Protein AF-A0A3C0C6G5-F1 (afdb_monomer_lite)

Secondary structure (DSSP, 8-state):
-HHHHHHHTTS-TTHHHHSSS-HHHHHHHHHHHHHTT--TT-SHHHHHHHHHHHHHHHHHHHH--S--HHHHHHHHHHHHHHHHHHHH---S---S---BTTGGG-TT--GGGSTTB-------

Sequence (124 aa):
MAEIEKRSKNVLPAFCGFYGACGAAIGTGIFMSVHTGTTPMSKETWGLCNGITVRTLKRMAEIGGPRCCKRNTLIALQEGAEYIFEQTGIDIGREEKVKCTFSKFNLECLKEDCPFYAEGEKNI

pLDDT: mean 92.59, std 11.53, range [34.75, 98.69]

Foldseek 3Di:
DVQLVVVLVVCDPPCCPPVVFDSLLLSLLSVQCVVVVNDPPDDPSNVLSVVSSCQLSVVDVVLDDDDDPQLSNVSSVQSSQVSCCVVPVDRPDHDPAAADPCQVVDPRRPAVSRPRHDPDPPDD

Structure (mmCIF, N/CA/C/O backbone):
data_AF-A0A3C0C6G5-F1
#
_entry.id   AF-A0A3C0C6G5-F1
#
loop_
_atom_site.group_PDB
_atom_site.id
_atom_site.type_symbol
_atom_site.label_atom_id
_atom_site.label_alt_id
_atom_site.label_comp_id
_atom_site.label_asym_id
_atom_site.label_entity_id
_atom_site.label_seq_id
_atom_site.pdbx_PDB_ins_code
_atom_site.Cartn_x
_atom_site.Cartn_y
_atom_site.Cartn_z
_atom_site.occupancy
_atom_site.B_iso_or_equiv
_atom_site.auth_seq_id
_atom_site.auth_comp_id
_atom_site.auth_asym_id
_atom_site.auth_atom_id
_atom_site.pdbx_PDB_model_num
ATOM 1 N N . MET A 1 1 ? -2.870 14.776 9.928 1.00 78.81 1 MET A N 1
ATOM 2 C CA . MET A 1 1 ? -1.538 14.601 9.300 1.00 78.81 1 MET A CA 1
ATOM 3 C C . MET A 1 1 ? -0.429 14.286 10.304 1.00 78.81 1 MET A C 1
ATOM 5 O O . MET A 1 1 ? 0.214 13.263 10.117 1.00 78.81 1 MET A O 1
ATOM 9 N N . ALA A 1 2 ? -0.236 15.066 11.380 1.00 94.94 2 ALA A N 1
ATOM 10 C CA . ALA A 1 2 ? 0.858 14.851 12.347 1.00 94.94 2 ALA A CA 1
ATOM 11 C C . ALA A 1 2 ? 0.956 13.415 12.913 1.00 94.94 2 ALA A C 1
ATOM 13 O O . ALA A 1 2 ? 2.045 12.854 12.995 1.00 94.94 2 ALA A O 1
ATOM 14 N N . GLU A 1 3 ? -0.178 12.787 13.244 1.00 96.62 3 GLU A N 1
ATOM 15 C CA . GLU A 1 3 ? -0.185 11.417 13.782 1.00 96.62 3 GLU A CA 1
ATOM 16 C C . GLU A 1 3 ? 0.255 10.362 12.750 1.00 96.62 3 GLU A C 1
ATOM 18 O O . GLU A 1 3 ? 1.013 9.450 13.078 1.00 96.62 3 GLU A O 1
ATOM 23 N N . ILE A 1 4 ? -0.158 10.506 11.485 1.00 95.56 4 ILE A N 1
ATOM 24 C CA . ILE A 1 4 ? 0.268 9.610 10.397 1.00 95.56 4 ILE A CA 1
ATOM 25 C C . ILE A 1 4 ? 1.776 9.742 10.179 1.00 95.56 4 ILE A C 1
ATOM 27 O O . ILE A 1 4 ? 2.465 8.730 10.066 1.00 95.56 4 ILE A O 1
ATOM 31 N N . GLU A 1 5 ? 2.302 10.969 10.165 1.00 95.62 5 GLU A N 1
ATOM 32 C CA . GLU A 1 5 ? 3.737 11.220 10.007 1.00 95.62 5 GLU A CA 1
ATOM 33 C C . GLU A 1 5 ? 4.542 10.595 11.154 1.00 95.62 5 GLU A C 1
ATOM 35 O O . GLU A 1 5 ? 5.509 9.870 10.915 1.00 95.62 5 GLU A O 1
ATOM 40 N N . LYS A 1 6 ? 4.108 10.813 12.403 1.00 97.81 6 LYS A N 1
ATOM 41 C CA . LYS A 1 6 ? 4.731 10.226 13.595 1.00 97.81 6 LYS A CA 1
ATOM 42 C C . LYS A 1 6 ? 4.801 8.702 13.502 1.00 97.81 6 LYS A C 1
ATOM 44 O O . LYS A 1 6 ? 5.853 8.127 13.767 1.00 97.81 6 LYS A O 1
ATOM 49 N N . ARG A 1 7 ? 3.705 8.041 13.115 1.00 97.44 7 ARG A N 1
ATOM 50 C CA . ARG A 1 7 ? 3.673 6.577 12.960 1.00 97.44 7 ARG A CA 1
ATOM 51 C C . ARG A 1 7 ? 4.550 6.112 11.800 1.00 97.44 7 ARG A C 1
ATOM 53 O O . ARG A 1 7 ? 5.321 5.173 11.972 1.00 97.44 7 ARG A O 1
ATOM 60 N N . SER A 1 8 ? 4.498 6.813 10.668 1.00 95.94 8 SER A N 1
ATOM 61 C CA . SER A 1 8 ? 5.252 6.478 9.453 1.00 95.94 8 SER A CA 1
ATOM 62 C C . SER A 1 8 ? 6.768 6.565 9.641 1.00 95.9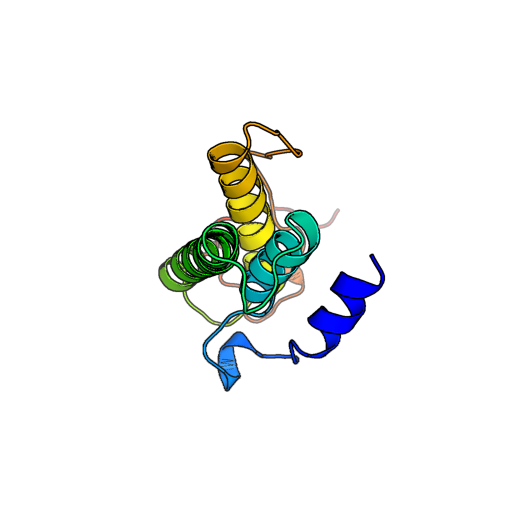4 8 SER A C 1
ATOM 64 O O . SER A 1 8 ? 7.493 5.821 8.993 1.00 95.94 8 SER A O 1
ATOM 66 N N . LYS A 1 9 ? 7.267 7.391 10.573 1.00 96.81 9 LYS A N 1
ATOM 67 C CA . LYS A 1 9 ? 8.699 7.431 10.938 1.00 96.81 9 LYS A CA 1
ATOM 68 C C . LYS A 1 9 ? 9.233 6.105 11.498 1.00 96.81 9 LYS A C 1
ATOM 70 O O . LYS A 1 9 ? 10.436 5.881 11.451 1.00 96.81 9 LYS A O 1
ATOM 75 N N . ASN A 1 10 ? 8.359 5.217 11.978 1.00 97.06 10 ASN A N 1
ATOM 76 C CA . ASN A 1 10 ? 8.739 3.871 12.426 1.00 97.06 10 ASN A CA 1
ATOM 77 C C . ASN A 1 10 ? 8.776 2.847 11.277 1.00 97.06 10 ASN A C 1
ATOM 79 O O . ASN A 1 10 ? 9.181 1.706 11.479 1.00 97.06 10 ASN A O 1
ATOM 83 N N . VAL A 1 11 ? 8.365 3.239 10.067 1.00 97.44 11 VAL A N 1
ATOM 84 C CA . VAL A 1 11 ? 8.452 2.415 8.860 1.00 97.44 11 VAL A CA 1
ATOM 85 C C . VAL A 1 11 ? 9.778 2.725 8.170 1.00 97.44 11 VAL A C 1
ATOM 87 O O . VAL A 1 11 ? 9.900 3.669 7.389 1.00 97.44 11 VAL A O 1
ATOM 90 N N . LEU A 1 12 ? 10.801 1.943 8.512 1.00 95.81 12 LEU A N 1
ATOM 91 C CA . LEU A 1 12 ? 12.184 2.212 8.118 1.00 95.81 12 LEU A CA 1
ATOM 92 C C . LEU A 1 12 ? 12.427 2.026 6.607 1.00 95.81 12 LEU A C 1
ATOM 94 O O . LEU A 1 12 ? 11.722 1.261 5.937 1.00 95.81 12 LEU A O 1
ATOM 98 N N . PRO A 1 13 ? 13.464 2.671 6.038 1.00 94.06 13 PRO A N 1
ATOM 99 C CA . PRO A 1 13 ? 13.908 2.375 4.683 1.00 94.06 13 PRO A CA 1
ATOM 100 C C . PRO A 1 13 ? 14.146 0.875 4.486 1.00 94.06 13 PRO A C 1
ATOM 102 O O . PRO A 1 13 ? 14.639 0.188 5.373 1.00 94.06 13 PRO A O 1
ATOM 105 N N . ALA A 1 14 ? 13.803 0.365 3.300 1.00 93.88 14 ALA A N 1
ATOM 106 C CA . ALA A 1 14 ? 13.944 -1.056 2.964 1.00 93.88 14 ALA A CA 1
ATOM 107 C C . ALA A 1 14 ? 13.121 -2.029 3.829 1.00 93.88 14 ALA A C 1
ATOM 109 O O . ALA A 1 14 ? 13.417 -3.223 3.822 1.00 93.88 14 ALA A O 1
ATOM 110 N N . PHE A 1 15 ? 12.041 -1.559 4.472 1.00 96.44 15 PHE A N 1
ATOM 111 C CA . PHE A 1 15 ? 11.157 -2.394 5.298 1.00 96.44 15 PHE A CA 1
ATOM 112 C C . PHE A 1 15 ? 10.753 -3.721 4.626 1.00 96.44 15 PHE A C 1
ATOM 114 O O . PHE A 1 15 ? 10.825 -4.774 5.250 1.00 96.44 15 PHE A O 1
ATOM 121 N N . CYS A 1 16 ? 10.443 -3.695 3.320 1.00 95.44 16 CYS A N 1
ATOM 122 C CA . CYS A 1 16 ? 10.089 -4.900 2.558 1.00 95.44 16 CYS A CA 1
ATOM 123 C C . CYS A 1 16 ? 11.192 -5.960 2.519 1.00 95.44 16 CYS A C 1
ATOM 125 O O . CYS A 1 16 ? 10.877 -7.142 2.555 1.00 95.44 16 CYS A O 1
ATOM 127 N N . GLY A 1 17 ? 12.456 -5.549 2.410 1.00 95.00 17 GLY A N 1
ATOM 128 C CA . GLY A 1 17 ? 13.586 -6.470 2.302 1.00 95.00 17 GLY A CA 1
ATOM 129 C C . GLY A 1 17 ? 14.076 -6.972 3.657 1.00 95.00 17 GLY A C 1
ATOM 130 O O . GLY A 1 17 ? 14.449 -8.131 3.768 1.00 95.00 17 GLY A O 1
ATOM 131 N N . PHE A 1 18 ? 14.053 -6.120 4.685 1.00 96.69 18 PHE A N 1
ATOM 132 C CA . PHE A 1 18 ? 14.584 -6.473 6.008 1.00 96.69 18 PHE A CA 1
ATOM 133 C C . PHE A 1 18 ? 13.542 -7.052 6.970 1.00 96.69 18 PHE A C 1
ATOM 135 O O . PHE A 1 18 ? 13.901 -7.829 7.846 1.00 96.69 18 PHE A O 1
ATOM 142 N N . TYR A 1 19 ? 12.266 -6.690 6.814 1.00 95.94 19 TYR A N 1
ATOM 143 C CA . TYR A 1 19 ? 11.194 -7.057 7.750 1.00 95.94 19 TYR A CA 1
ATOM 144 C C . TYR A 1 19 ? 10.043 -7.818 7.076 1.00 95.94 19 TYR A C 1
ATOM 146 O O . TYR A 1 19 ? 9.046 -8.121 7.724 1.00 95.94 19 TYR A O 1
ATOM 154 N N . GLY A 1 20 ? 10.144 -8.116 5.774 1.00 95.69 20 GLY A N 1
ATOM 155 C CA . GLY A 1 20 ? 9.161 -8.928 5.043 1.00 95.69 20 GLY A CA 1
ATOM 156 C C . GLY A 1 20 ? 7.811 -8.251 4.780 1.00 95.69 20 GLY A C 1
ATOM 157 O O . GLY A 1 20 ? 6.922 -8.866 4.201 1.00 95.69 20 GLY A O 1
ATOM 158 N N . ALA A 1 21 ? 7.645 -6.980 5.155 1.00 96.31 21 ALA A N 1
ATOM 159 C CA . ALA A 1 21 ? 6.430 -6.209 4.910 1.00 96.31 21 ALA A CA 1
ATOM 160 C C . ALA A 1 21 ? 6.774 -4.920 4.165 1.00 96.31 21 ALA A C 1
ATOM 162 O O . ALA A 1 21 ? 7.683 -4.187 4.542 1.00 96.31 21 ALA A O 1
ATOM 163 N N . CYS A 1 22 ? 6.081 -4.607 3.072 1.00 98.19 22 CYS A N 1
ATOM 164 C CA . CYS A 1 22 ? 6.335 -3.350 2.380 1.00 98.19 22 CYS A CA 1
ATOM 165 C C . CYS A 1 22 ? 5.835 -2.156 3.193 1.00 98.19 22 CYS A C 1
ATOM 167 O O . CYS A 1 22 ? 4.673 -2.106 3.583 1.00 98.19 22 CYS A O 1
ATOM 169 N N . GLY A 1 23 ? 6.692 -1.147 3.364 1.00 98.06 23 GLY A N 1
ATOM 170 C CA . GLY A 1 23 ? 6.330 0.074 4.079 1.00 98.06 23 GLY A CA 1
ATOM 171 C C . GLY A 1 23 ? 5.135 0.824 3.481 1.00 98.06 23 GLY A C 1
ATOM 172 O O . GLY A 1 23 ? 4.356 1.400 4.230 1.00 98.06 23 GLY A O 1
ATOM 173 N N . ALA A 1 24 ? 4.931 0.763 2.159 1.00 98.06 24 ALA A N 1
ATOM 174 C CA . ALA A 1 24 ? 3.749 1.347 1.520 1.00 98.06 24 ALA A CA 1
ATOM 175 C C . ALA A 1 24 ? 2.452 0.631 1.945 1.00 98.06 24 ALA A C 1
ATOM 177 O O . ALA A 1 24 ? 1.455 1.293 2.215 1.00 98.06 24 ALA A O 1
ATOM 178 N N . ALA A 1 25 ? 2.489 -0.698 2.089 1.00 98.44 25 ALA A N 1
ATOM 179 C CA . ALA A 1 25 ? 1.360 -1.482 2.588 1.00 98.44 25 ALA A CA 1
ATOM 180 C C . ALA A 1 25 ? 1.117 -1.267 4.089 1.00 98.44 25 ALA A C 1
ATOM 182 O O . ALA A 1 25 ? -0.018 -1.146 4.528 1.00 98.44 25 ALA A O 1
ATOM 183 N N . ILE A 1 26 ? 2.174 -1.143 4.896 1.00 98.44 26 ILE A N 1
ATOM 184 C CA . ILE A 1 26 ? 2.018 -0.732 6.302 1.00 98.44 26 ILE A CA 1
ATOM 185 C C . ILE A 1 26 ? 1.397 0.672 6.385 1.00 98.44 26 ILE A C 1
ATOM 187 O O . ILE A 1 26 ? 0.557 0.936 7.244 1.00 98.44 26 ILE A O 1
ATOM 191 N N . GLY A 1 27 ? 1.752 1.559 5.453 1.00 98.00 27 GLY A N 1
ATOM 192 C CA . GLY A 1 27 ? 1.172 2.891 5.321 1.00 98.00 27 GLY A CA 1
ATOM 193 C C . GLY A 1 27 ? -0.350 2.889 5.148 1.00 98.00 27 GLY A C 1
ATOM 194 O O . GLY A 1 27 ? -1.016 3.713 5.773 1.00 98.00 27 GLY A O 1
ATOM 195 N N . THR A 1 28 ? -0.924 1.949 4.386 1.00 98.12 28 THR A N 1
ATOM 196 C CA . THR A 1 28 ? -2.389 1.852 4.233 1.00 98.12 28 THR A CA 1
ATOM 197 C C . THR A 1 28 ? -3.067 1.448 5.542 1.00 98.12 28 THR A C 1
ATOM 199 O O . THR A 1 28 ? -4.110 2.000 5.892 1.00 98.12 28 THR A O 1
ATOM 202 N N . GLY A 1 29 ? -2.449 0.553 6.320 1.00 98.25 29 GLY A N 1
ATOM 203 C CA . GLY A 1 29 ? -2.902 0.207 7.670 1.00 98.25 29 GLY A CA 1
ATOM 204 C C . GLY A 1 29 ? -2.809 1.377 8.652 1.00 98.25 29 GLY A C 1
ATOM 205 O O . GLY A 1 29 ? -3.751 1.627 9.405 1.00 98.25 29 GLY A O 1
ATOM 206 N N . ILE A 1 30 ? -1.710 2.142 8.616 1.00 98.38 30 ILE A N 1
ATOM 207 C CA . ILE A 1 30 ? -1.545 3.368 9.419 1.00 98.38 30 ILE A CA 1
ATOM 208 C C . ILE A 1 30 ? -2.643 4.376 9.078 1.00 98.38 30 ILE A C 1
ATOM 210 O O . ILE A 1 30 ? -3.274 4.915 9.989 1.00 98.38 30 ILE A O 1
ATOM 214 N N .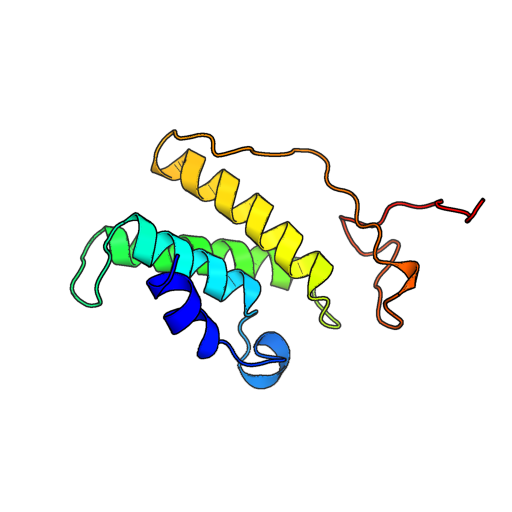 PHE A 1 31 ? -2.883 4.612 7.785 1.00 96.69 31 PHE A N 1
ATOM 215 C CA . PHE A 1 31 ? -3.960 5.475 7.313 1.00 96.69 31 PHE A CA 1
ATOM 216 C C . PHE A 1 31 ? -5.313 5.014 7.869 1.00 96.69 31 PHE A C 1
ATOM 218 O O . PHE A 1 31 ? -5.986 5.803 8.529 1.00 96.69 31 PHE A O 1
ATOM 225 N N . MET A 1 32 ? -5.678 3.741 7.675 1.00 96.69 32 MET A N 1
ATOM 226 C CA . MET A 1 32 ? -6.973 3.211 8.107 1.00 96.69 32 MET A CA 1
ATOM 227 C C . MET A 1 32 ? -7.132 3.308 9.626 1.00 96.69 32 MET A C 1
ATOM 229 O O . MET A 1 32 ? -8.193 3.693 10.113 1.00 96.69 32 MET A O 1
ATOM 233 N N . SER A 1 33 ? -6.063 3.044 10.382 1.00 97.88 33 SER A N 1
ATOM 234 C CA . SER A 1 33 ? -6.075 3.156 11.841 1.00 97.88 33 SER A CA 1
ATOM 235 C C . SER A 1 33 ? -6.325 4.584 12.309 1.00 97.88 33 SER A C 1
ATOM 237 O O . SER A 1 33 ? -7.132 4.786 13.213 1.00 97.88 33 SER A O 1
ATOM 239 N N . VAL A 1 34 ? -5.681 5.576 11.690 1.00 97.12 34 VAL A N 1
ATOM 240 C CA . VAL A 1 34 ? -5.918 6.986 12.024 1.00 97.12 34 VAL A CA 1
ATOM 241 C C . VAL A 1 34 ? -7.311 7.428 11.579 1.00 97.12 34 VAL A C 1
ATOM 243 O O . VAL A 1 34 ? -8.004 8.084 12.350 1.00 97.12 34 VAL A O 1
ATOM 246 N N . HIS A 1 35 ? -7.738 7.042 10.376 1.00 94.44 35 HIS A N 1
ATOM 247 C CA . HIS A 1 35 ? -9.040 7.401 9.818 1.00 94.44 35 HIS A CA 1
ATOM 248 C C . HIS A 1 35 ? -10.207 6.900 10.681 1.00 94.44 35 HIS A C 1
ATOM 250 O O . HIS A 1 35 ? -11.159 7.634 10.918 1.00 94.44 35 HIS A O 1
ATOM 256 N N . THR A 1 36 ? -10.103 5.676 11.198 1.00 95.38 36 THR A N 1
ATOM 257 C CA . THR A 1 36 ? -11.150 5.029 12.008 1.00 95.38 36 THR A CA 1
ATOM 258 C C . THR A 1 36 ? -11.004 5.259 13.514 1.00 95.38 36 THR A C 1
ATOM 260 O O . THR A 1 36 ? -11.794 4.729 14.290 1.00 95.38 36 THR A O 1
ATOM 263 N N . GLY A 1 37 ? -9.975 5.990 13.963 1.00 96.62 37 GLY A N 1
ATOM 264 C CA . GLY A 1 37 ? -9.670 6.128 15.392 1.00 96.62 37 GLY A CA 1
ATOM 265 C C . GLY A 1 37 ? -9.319 4.797 16.075 1.00 96.62 37 GLY A C 1
ATOM 266 O O . GLY A 1 37 ? -9.505 4.645 17.281 1.00 96.62 37 GLY A O 1
ATOM 267 N N . THR A 1 38 ? -8.832 3.816 15.310 1.00 97.69 38 THR A N 1
ATOM 268 C CA . THR A 1 38 ? -8.525 2.473 15.811 1.00 97.69 38 THR A CA 1
ATOM 269 C C . THR A 1 38 ? -7.399 2.506 16.834 1.00 97.69 38 THR A C 1
ATOM 271 O O . THR A 1 38 ? -6.345 3.109 16.616 1.00 97.69 38 THR A O 1
ATOM 274 N N . THR A 1 39 ? -7.596 1.756 17.913 1.00 96.94 39 THR A N 1
ATOM 275 C CA . THR A 1 39 ? -6.602 1.492 18.954 1.00 96.94 39 THR A CA 1
ATOM 276 C C . THR A 1 39 ? -6.313 -0.010 19.031 1.00 96.94 39 THR A C 1
ATOM 278 O O . THR A 1 39 ? -7.063 -0.808 18.463 1.00 96.94 39 THR A O 1
ATOM 281 N N . PRO A 1 40 ? -5.279 -0.440 19.775 1.00 96.56 40 PRO A N 1
ATOM 282 C CA . PRO A 1 40 ? -5.050 -1.863 20.031 1.00 96.56 40 PRO A CA 1
ATOM 283 C C . PRO A 1 40 ? -6.229 -2.589 20.700 1.00 96.56 40 PRO A C 1
ATOM 285 O O . PRO A 1 40 ? -6.298 -3.809 20.623 1.00 96.56 40 PRO A O 1
ATOM 288 N N . MET A 1 41 ? -7.153 -1.855 21.333 1.00 97.75 41 MET A N 1
ATOM 289 C CA . MET A 1 41 ? -8.325 -2.413 22.020 1.00 97.75 41 MET A CA 1
ATOM 290 C C . MET A 1 41 ? -9.609 -2.366 21.176 1.00 97.75 41 MET A C 1
ATOM 292 O O . MET A 1 41 ? -10.666 -2.798 21.638 1.00 97.75 41 MET A O 1
ATOM 296 N N . SER A 1 42 ? -9.549 -1.827 19.954 1.00 97.56 42 SER A N 1
ATOM 297 C CA . SER A 1 42 ? -10.685 -1.823 19.031 1.00 97.56 42 SER A CA 1
ATOM 298 C C . SER A 1 42 ? -11.033 -3.251 18.603 1.00 97.56 42 SER A C 1
ATOM 300 O O . SER A 1 42 ? -10.145 -4.060 18.357 1.00 97.56 42 SER A O 1
ATOM 302 N N . LYS A 1 43 ? -12.329 -3.562 18.480 1.00 94.50 43 LYS A N 1
ATOM 303 C CA . LYS A 1 43 ? -12.790 -4.886 18.029 1.00 94.50 43 LYS A CA 1
ATOM 304 C C . LYS A 1 43 ? -12.914 -4.943 16.507 1.00 94.50 43 LYS A C 1
ATOM 306 O O . LYS A 1 43 ? -12.132 -5.609 15.843 1.00 94.50 43 LYS A O 1
ATOM 311 N N . GLU A 1 44 ? -13.866 -4.196 15.956 1.00 91.12 44 GLU A N 1
ATOM 312 C CA . GLU A 1 44 ? -14.223 -4.276 14.534 1.00 91.12 44 GLU A CA 1
ATOM 313 C C . GLU A 1 44 ? -13.173 -3.608 13.638 1.00 91.12 44 GLU A C 1
ATOM 315 O O . GLU A 1 44 ? -12.611 -4.227 12.734 1.00 91.12 44 GLU A O 1
ATOM 320 N N . THR A 1 45 ? -12.821 -2.356 13.935 1.00 97.00 45 THR A N 1
ATOM 321 C CA . THR A 1 45 ? -11.920 -1.561 13.087 1.00 97.00 45 THR A CA 1
ATOM 322 C C . THR A 1 45 ? -10.464 -2.040 13.124 1.00 97.00 45 THR A C 1
ATOM 324 O O . THR A 1 45 ? -9.699 -1.769 12.197 1.00 97.00 45 THR A O 1
ATOM 327 N N . TRP A 1 46 ? -10.079 -2.820 14.141 1.00 97.75 46 TRP A N 1
ATOM 328 C CA . TRP A 1 46 ? -8.765 -3.469 14.203 1.00 97.75 46 TRP A CA 1
ATOM 329 C C . TRP A 1 46 ? -8.573 -4.459 13.049 1.00 97.75 46 TRP A C 1
ATOM 331 O O . TRP A 1 46 ? -7.524 -4.467 12.398 1.00 97.75 46 TRP A O 1
ATOM 341 N N . GLY A 1 47 ? -9.613 -5.242 12.742 1.00 97.19 47 GLY A N 1
ATOM 342 C CA . GLY A 1 47 ? -9.622 -6.145 11.594 1.00 97.19 47 GLY A CA 1
ATOM 343 C C . GLY A 1 47 ? -9.504 -5.384 10.275 1.00 97.19 47 GLY A C 1
ATOM 344 O O . GLY A 1 47 ? -8.713 -5.774 9.421 1.00 97.19 47 GLY A O 1
ATOM 345 N N . LEU A 1 48 ? -10.191 -4.243 10.145 1.00 96.81 48 LEU A N 1
ATOM 346 C CA . LEU A 1 48 ? -10.135 -3.412 8.936 1.00 96.81 48 LEU A CA 1
ATOM 347 C C . LEU A 1 48 ? -8.725 -2.878 8.644 1.00 96.81 48 LEU A C 1
ATOM 349 O O . LEU A 1 48 ? -8.287 -2.877 7.494 1.00 96.81 48 LEU A O 1
ATOM 353 N N . CYS A 1 49 ? -7.995 -2.463 9.682 1.00 98.19 49 CYS A N 1
ATOM 354 C CA . CYS A 1 49 ? -6.623 -1.966 9.547 1.00 98.19 49 CYS A CA 1
ATOM 355 C C . CYS A 1 49 ? -5.645 -3.061 9.092 1.00 98.19 49 CYS A C 1
ATOM 357 O O . CYS A 1 49 ? -4.740 -2.810 8.290 1.00 98.19 49 CYS A O 1
ATOM 359 N N . ASN A 1 50 ? -5.829 -4.288 9.583 1.00 98.19 50 ASN A N 1
ATOM 360 C CA . ASN A 1 50 ? -5.045 -5.433 9.128 1.00 98.19 50 ASN A CA 1
ATOM 361 C C . ASN A 1 50 ? -5.454 -5.858 7.712 1.00 98.19 50 ASN A C 1
ATOM 363 O O . ASN A 1 50 ? -4.586 -6.131 6.888 1.00 98.19 50 ASN A O 1
ATOM 367 N N . GLY A 1 51 ? -6.752 -5.845 7.403 1.00 98.12 51 GLY A N 1
ATOM 368 C CA . GLY A 1 51 ? -7.305 -6.244 6.109 1.00 98.12 51 GLY A CA 1
ATOM 369 C C . GLY A 1 51 ? -6.725 -5.451 4.940 1.00 98.12 51 GLY A C 1
ATOM 370 O O . GLY A 1 51 ? -6.182 -6.046 4.011 1.00 98.12 51 GLY A O 1
ATOM 371 N N . ILE A 1 52 ? -6.732 -4.117 5.022 1.00 98.44 52 ILE A N 1
ATOM 372 C CA . ILE A 1 52 ? -6.140 -3.257 3.982 1.00 98.44 52 ILE A CA 1
ATOM 373 C C . ILE A 1 52 ? -4.633 -3.509 3.808 1.00 98.44 52 ILE A C 1
ATOM 375 O O . ILE A 1 52 ? -4.118 -3.507 2.688 1.00 98.44 52 ILE A O 1
ATOM 379 N N . THR A 1 53 ? -3.920 -3.774 4.909 1.00 98.69 53 THR A N 1
ATOM 380 C CA . THR A 1 53 ? -2.484 -4.088 4.892 1.00 98.69 53 THR A CA 1
ATOM 381 C C . THR A 1 53 ? -2.234 -5.419 4.182 1.00 98.69 53 THR A C 1
ATOM 383 O O . THR A 1 53 ? -1.395 -5.489 3.286 1.00 98.69 53 THR A O 1
ATOM 386 N N . VAL A 1 54 ? -2.990 -6.465 4.534 1.00 98.50 54 VAL A N 1
ATOM 387 C CA . VAL A 1 54 ? -2.898 -7.802 3.926 1.00 98.50 54 VAL A CA 1
ATOM 388 C C . VAL A 1 54 ? -3.244 -7.756 2.444 1.00 98.50 54 VAL A C 1
ATOM 390 O O . VAL A 1 54 ? -2.489 -8.293 1.639 1.00 98.50 54 VAL A O 1
ATOM 393 N N . ARG A 1 55 ? -4.340 -7.087 2.071 1.00 98.50 55 ARG A N 1
ATOM 394 C CA . ARG A 1 55 ? -4.748 -6.905 0.672 1.00 98.50 55 ARG A CA 1
ATOM 395 C C . ARG A 1 55 ? -3.620 -6.291 -0.153 1.00 98.50 55 ARG A C 1
ATOM 397 O O . ARG A 1 55 ? -3.211 -6.847 -1.171 1.00 98.50 55 ARG A O 1
ATOM 404 N N . THR A 1 56 ? -3.059 -5.195 0.346 1.00 98.56 56 THR A N 1
ATOM 405 C CA . THR A 1 56 ? -1.978 -4.473 -0.327 1.00 98.56 56 THR A CA 1
ATOM 406 C C . THR A 1 56 ? -0.701 -5.318 -0.424 1.00 98.56 56 THR A C 1
ATOM 408 O O . THR A 1 56 ? -0.079 -5.386 -1.485 1.00 98.56 56 THR A O 1
ATOM 411 N N . LEU A 1 57 ? -0.312 -6.008 0.657 1.00 98.56 57 LEU A N 1
ATOM 412 C CA . LEU A 1 57 ? 0.846 -6.911 0.659 1.00 98.56 57 LEU A CA 1
ATOM 413 C C . LEU A 1 57 ? 0.664 -8.080 -0.305 1.00 98.56 57 LEU A C 1
ATOM 415 O O . LEU A 1 57 ? 1.603 -8.416 -1.022 1.00 98.56 57 LEU A O 1
ATOM 419 N N . LYS A 1 58 ? -0.533 -8.673 -0.350 1.00 98.56 58 LYS A N 1
ATOM 420 C CA . LYS A 1 58 ? -0.861 -9.764 -1.268 1.00 98.56 58 LYS A CA 1
ATOM 421 C C . LYS A 1 58 ? -0.651 -9.322 -2.712 1.00 98.56 58 LYS A C 1
ATOM 423 O O . LYS A 1 58 ? 0.078 -9.989 -3.441 1.00 98.56 58 LYS A O 1
ATOM 428 N N . ARG A 1 59 ? -1.186 -8.156 -3.093 1.00 97.69 59 ARG A N 1
ATOM 429 C CA . ARG A 1 59 ? -1.009 -7.621 -4.448 1.00 97.69 59 ARG A CA 1
ATOM 430 C C . ARG A 1 59 ? 0.462 -7.390 -4.802 1.00 97.69 59 ARG A C 1
ATOM 432 O O . ARG A 1 59 ? 0.889 -7.668 -5.918 1.00 97.69 59 ARG A O 1
ATOM 439 N N . MET A 1 60 ? 1.260 -6.904 -3.851 1.00 97.38 60 MET A N 1
ATOM 440 C CA . MET A 1 60 ? 2.705 -6.736 -4.045 1.00 97.38 60 MET A CA 1
ATOM 441 C C . MET A 1 60 ? 3.443 -8.071 -4.175 1.00 97.38 60 MET A C 1
ATOM 443 O O . MET A 1 60 ? 4.362 -8.173 -4.985 1.00 97.38 60 MET A O 1
ATOM 447 N N . ALA A 1 61 ? 3.062 -9.077 -3.386 1.00 97.19 61 ALA A N 1
ATOM 448 C CA . ALA A 1 61 ? 3.676 -10.401 -3.403 1.00 97.19 61 ALA A CA 1
ATOM 449 C C . ALA A 1 61 ? 3.433 -11.132 -4.732 1.00 97.19 61 ALA A C 1
ATOM 451 O O . ALA A 1 61 ? 4.342 -11.788 -5.227 1.00 97.19 61 ALA A O 1
ATOM 452 N N . GLU A 1 62 ? 2.253 -10.960 -5.333 1.00 96.38 62 GLU A N 1
ATOM 453 C CA . GLU A 1 62 ? 1.916 -11.502 -6.658 1.00 96.38 62 GLU A CA 1
ATOM 454 C C . GLU A 1 62 ? 2.799 -10.939 -7.784 1.00 96.38 62 GLU A C 1
ATOM 456 O O . GLU A 1 62 ? 3.058 -11.636 -8.759 1.00 96.38 62 GLU A O 1
ATOM 461 N N . ILE A 1 63 ? 3.272 -9.693 -7.658 1.00 95.31 63 ILE A N 1
ATOM 462 C CA . ILE A 1 63 ? 4.171 -9.064 -8.644 1.00 95.31 63 ILE A CA 1
ATOM 463 C C . ILE A 1 63 ? 5.640 -9.392 -8.349 1.00 95.31 63 ILE A C 1
ATOM 465 O O . ILE A 1 63 ? 6.445 -9.556 -9.260 1.00 95.31 63 ILE A O 1
ATOM 469 N N . GLY A 1 64 ? 6.010 -9.455 -7.071 1.00 94.12 64 GLY A N 1
ATOM 470 C CA . GLY A 1 64 ? 7.362 -9.793 -6.646 1.00 94.12 64 GLY A CA 1
ATOM 471 C C . GLY A 1 64 ? 8.377 -8.640 -6.691 1.00 94.12 64 GLY A C 1
ATOM 472 O O . GLY A 1 64 ? 8.055 -7.440 -6.672 1.00 94.12 64 GLY A O 1
ATOM 473 N N . GLY A 1 65 ? 9.651 -9.036 -6.642 1.00 92.56 65 GLY A N 1
ATOM 474 C CA . GLY A 1 65 ? 10.819 -8.158 -6.543 1.00 92.56 65 GLY A CA 1
ATOM 475 C C . GLY A 1 65 ? 11.589 -7.985 -7.863 1.00 92.56 65 GLY A C 1
ATOM 476 O O . GLY A 1 65 ? 11.202 -8.569 -8.867 1.00 92.56 65 GLY A O 1
ATOM 477 N N . PRO A 1 66 ? 12.683 -7.195 -7.870 1.00 93.50 66 PRO A N 1
ATOM 478 C CA . PRO A 1 66 ? 13.248 -6.462 -6.734 1.00 93.50 66 PRO A CA 1
ATOM 479 C C . PRO A 1 66 ? 12.353 -5.294 -6.291 1.00 93.50 66 PRO A C 1
ATOM 481 O O . PRO A 1 66 ? 11.410 -4.900 -6.987 1.00 93.50 66 PRO A O 1
ATOM 484 N N . ARG A 1 67 ? 12.608 -4.756 -5.088 1.00 90.62 67 ARG A N 1
ATOM 485 C CA . ARG A 1 67 ? 11.791 -3.675 -4.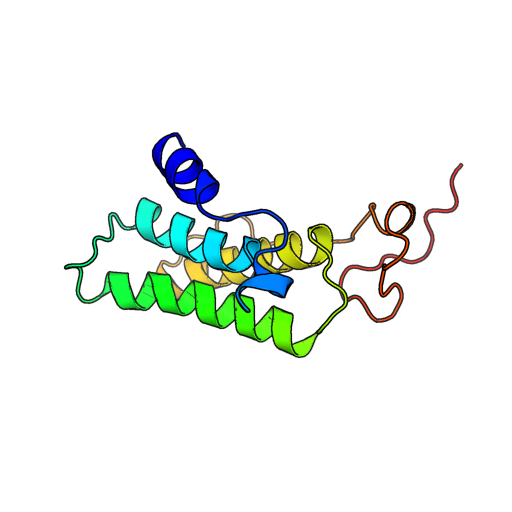510 1.00 90.62 67 ARG A CA 1
ATOM 486 C C . ARG A 1 67 ? 11.724 -2.462 -5.443 1.00 90.62 67 ARG A C 1
ATOM 488 O O . ARG A 1 67 ? 12.740 -1.981 -5.924 1.00 90.62 67 ARG A O 1
ATOM 495 N N . CYS A 1 68 ? 10.538 -1.879 -5.595 1.00 96.56 68 CYS A N 1
ATOM 496 C CA . CYS A 1 68 ? 10.371 -0.580 -6.239 1.00 96.56 68 CYS A CA 1
ATOM 497 C C . CYS A 1 68 ? 9.383 0.259 -5.426 1.00 96.56 68 CYS A C 1
ATOM 499 O O . CYS A 1 68 ? 8.191 -0.043 -5.387 1.00 96.56 68 CYS A O 1
ATOM 501 N N . CYS A 1 69 ? 9.863 1.322 -4.768 1.00 96.06 69 CYS A N 1
ATOM 502 C CA . CYS A 1 69 ? 8.992 2.173 -3.949 1.00 96.06 69 CYS A CA 1
ATOM 503 C C . CYS A 1 69 ? 7.897 2.842 -4.782 1.00 96.06 69 CYS A C 1
ATOM 505 O O . CYS A 1 69 ? 6.797 3.014 -4.284 1.00 96.06 69 CYS A O 1
ATOM 507 N N . LYS A 1 70 ? 8.169 3.173 -6.051 1.00 95.81 70 LYS A N 1
ATOM 508 C CA . LYS A 1 70 ? 7.176 3.787 -6.942 1.00 95.81 70 LYS A CA 1
ATOM 509 C C . LYS A 1 70 ? 6.034 2.820 -7.246 1.00 95.81 70 LYS A C 1
ATOM 511 O O . LYS A 1 70 ? 4.891 3.148 -6.958 1.00 95.81 70 LYS A O 1
ATOM 516 N N . ARG A 1 71 ? 6.352 1.607 -7.718 1.00 96.38 71 ARG A N 1
ATOM 517 C CA . ARG A 1 71 ? 5.363 0.538 -7.940 1.00 96.38 71 ARG A CA 1
ATOM 518 C C . ARG A 1 71 ? 4.546 0.273 -6.679 1.00 96.38 71 ARG A C 1
ATOM 520 O O . ARG A 1 71 ? 3.325 0.276 -6.727 1.00 96.38 71 ARG A O 1
ATOM 527 N N . ASN A 1 72 ? 5.217 0.094 -5.546 1.00 97.31 72 ASN A N 1
ATOM 528 C CA . ASN A 1 72 ? 4.536 -0.282 -4.314 1.00 97.31 72 ASN A CA 1
ATOM 529 C C . ASN A 1 72 ? 3.672 0.857 -3.745 1.00 97.31 72 ASN A C 1
ATOM 531 O O . ASN A 1 72 ? 2.601 0.592 -3.213 1.00 97.31 72 ASN A O 1
ATOM 535 N N . THR A 1 73 ? 4.074 2.123 -3.888 1.00 96.62 73 THR A N 1
ATOM 536 C CA . THR A 1 73 ? 3.200 3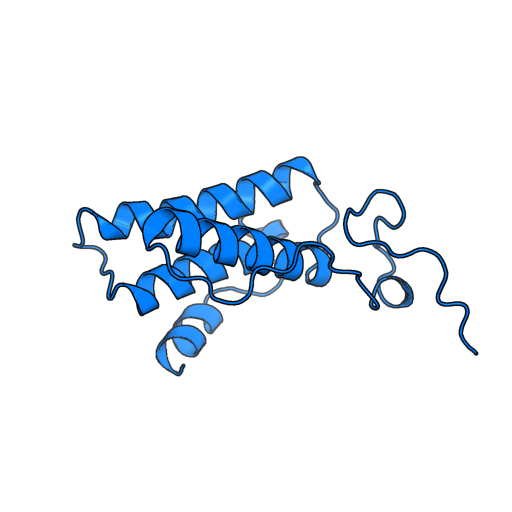.254 -3.541 1.00 96.62 73 THR A CA 1
ATOM 537 C C . THR A 1 73 ? 1.960 3.293 -4.432 1.00 96.62 73 THR A C 1
ATOM 539 O O . THR A 1 73 ? 0.869 3.478 -3.909 1.00 96.62 73 THR A O 1
ATOM 542 N N . LEU A 1 74 ? 2.097 3.078 -5.744 1.00 96.12 74 LEU A N 1
ATOM 543 C CA . LEU A 1 74 ? 0.949 3.067 -6.658 1.00 96.12 74 LEU A CA 1
ATOM 544 C C . LEU A 1 74 ? -0.047 1.948 -6.321 1.00 96.12 74 LEU A C 1
ATOM 546 O O . LEU A 1 74 ? -1.241 2.214 -6.226 1.00 96.12 74 LEU A O 1
ATOM 550 N N . ILE A 1 75 ? 0.445 0.737 -6.036 1.00 96.81 75 ILE A N 1
ATOM 551 C CA . ILE A 1 75 ? -0.392 -0.378 -5.557 1.00 96.81 75 ILE A CA 1
ATOM 552 C C . ILE A 1 75 ? -1.112 0.006 -4.266 1.00 96.81 75 ILE A C 1
ATOM 554 O O . ILE A 1 75 ? -2.315 -0.179 -4.157 1.00 96.81 75 ILE A O 1
ATOM 558 N N . ALA A 1 76 ? -0.388 0.557 -3.289 1.00 97.44 76 ALA A N 1
ATOM 559 C CA . ALA A 1 76 ? -0.962 0.939 -2.003 1.00 97.44 76 ALA A CA 1
ATOM 560 C C . ALA A 1 76 ? -2.072 1.994 -2.136 1.00 97.44 76 ALA A C 1
ATOM 562 O O . ALA A 1 76 ? -3.060 1.934 -1.410 1.00 97.44 76 ALA A O 1
ATOM 563 N N . LEU A 1 77 ? -1.932 2.937 -3.072 1.00 96.25 77 LEU A N 1
ATOM 564 C CA . LEU A 1 77 ? -2.967 3.929 -3.362 1.00 96.25 77 LEU A CA 1
ATOM 565 C C . LEU A 1 77 ? -4.200 3.290 -4.012 1.00 96.25 77 LEU A C 1
ATOM 567 O O . LEU A 1 77 ? -5.310 3.551 -3.559 1.00 96.25 77 LEU A O 1
ATOM 571 N N . GLN A 1 78 ? -4.014 2.432 -5.021 1.00 95.81 78 GLN A N 1
ATOM 572 C CA . GLN A 1 78 ? -5.121 1.755 -5.707 1.00 95.81 78 GLN A CA 1
ATOM 573 C C . GLN A 1 78 ? -5.884 0.810 -4.773 1.00 95.81 78 GLN A C 1
ATOM 575 O O . GLN A 1 78 ? -7.093 0.952 -4.601 1.00 95.81 78 GLN A O 1
ATOM 580 N N . GLU A 1 79 ? -5.173 -0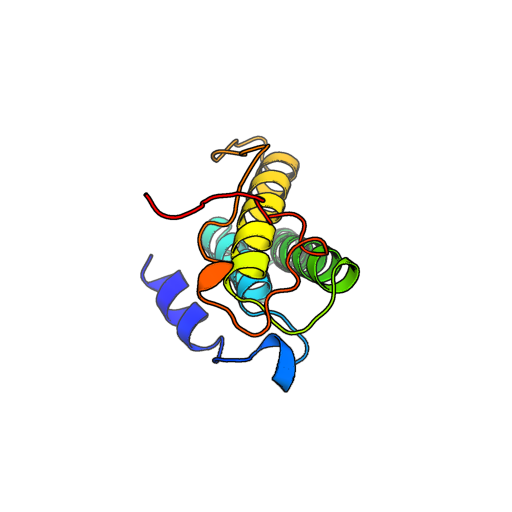.113 -4.120 1.00 97.00 79 GLU A N 1
ATOM 581 C CA . GLU A 1 79 ? -5.775 -1.066 -3.182 1.00 97.00 79 GLU A CA 1
ATOM 582 C C . GLU A 1 79 ? -6.391 -0.343 -1.984 1.00 97.00 79 GLU A C 1
ATOM 584 O O . GLU A 1 79 ? -7.445 -0.742 -1.497 1.00 97.00 79 GLU A O 1
ATOM 589 N N . GLY A 1 80 ? -5.764 0.740 -1.514 1.00 96.25 80 GLY A N 1
ATOM 590 C CA . GLY A 1 80 ? -6.287 1.521 -0.404 1.00 96.25 80 GLY A CA 1
ATOM 591 C C . GLY A 1 80 ? -7.582 2.252 -0.747 1.00 96.25 80 GLY A C 1
ATOM 592 O O . GLY A 1 80 ? -8.535 2.177 0.029 1.00 96.25 80 GLY A O 1
ATOM 593 N N . ALA A 1 81 ? -7.642 2.914 -1.904 1.00 95.81 81 ALA A N 1
ATOM 594 C CA . ALA A 1 81 ? -8.845 3.600 -2.365 1.00 95.81 81 ALA A CA 1
ATOM 595 C C . ALA A 1 81 ? -10.001 2.617 -2.603 1.00 95.81 81 ALA A C 1
ATOM 597 O O . ALA A 1 81 ? -11.116 2.867 -2.147 1.00 95.81 81 ALA A O 1
ATOM 598 N N . GLU A 1 82 ? -9.726 1.472 -3.235 1.00 96.12 82 GLU A N 1
ATOM 599 C CA . GLU A 1 82 ? -10.737 0.435 -3.454 1.00 96.12 82 GLU A CA 1
ATOM 600 C C . GLU A 1 82 ? -11.219 -0.168 -2.127 1.00 96.12 82 GLU A C 1
ATOM 602 O O . GLU A 1 82 ? -12.416 -0.314 -1.904 1.00 96.12 82 GLU A O 1
ATOM 607 N N . TYR A 1 83 ? -10.311 -0.457 -1.191 1.00 96.88 83 TYR A N 1
ATOM 608 C CA . TYR A 1 83 ? -10.683 -0.984 0.123 1.00 96.88 83 TYR A CA 1
ATOM 609 C C . TYR A 1 83 ? -11.562 -0.015 0.918 1.00 96.88 83 TYR A C 1
ATOM 611 O O . TYR A 1 83 ? -12.550 -0.428 1.515 1.00 96.88 83 TYR A O 1
ATOM 619 N N . ILE A 1 84 ? -11.246 1.281 0.931 1.00 94.94 84 ILE A N 1
ATOM 620 C CA . ILE A 1 84 ? -12.074 2.280 1.627 1.00 94.94 84 ILE A CA 1
ATOM 621 C C . ILE A 1 84 ? -13.467 2.346 1.012 1.00 94.94 84 ILE A C 1
ATOM 623 O O . ILE A 1 84 ? -14.451 2.378 1.754 1.00 94.94 84 ILE A O 1
ATOM 627 N N . PHE A 1 85 ? -13.556 2.329 -0.317 1.00 95.75 85 PHE A N 1
ATOM 628 C CA . PHE A 1 85 ? -14.837 2.326 -1.007 1.00 95.75 85 PHE A CA 1
ATOM 629 C C . PHE A 1 85 ? -15.660 1.084 -0.643 1.00 95.75 85 PHE A C 1
ATOM 631 O O . PHE A 1 85 ? -16.811 1.219 -0.239 1.00 95.75 85 PHE A O 1
ATOM 638 N N . GLU A 1 86 ? -15.060 -0.108 -0.676 1.00 96.19 86 GLU A N 1
ATOM 639 C CA . GLU A 1 86 ? -15.724 -1.359 -0.288 1.00 96.19 86 GLU A CA 1
ATOM 640 C C . GLU A 1 86 ? -16.230 -1.343 1.165 1.00 96.19 86 GLU A C 1
ATOM 642 O O . GLU A 1 86 ? -17.302 -1.874 1.446 1.00 96.19 86 GLU A O 1
ATOM 647 N N . GLN A 1 87 ? -15.476 -0.747 2.096 1.00 94.88 87 GLN A N 1
ATOM 648 C CA . GLN A 1 87 ? -15.831 -0.756 3.522 1.00 94.88 87 GLN A CA 1
ATOM 649 C C . GLN A 1 87 ? -16.764 0.387 3.946 1.00 94.88 87 GLN A C 1
ATOM 651 O O . GLN A 1 87 ? -17.465 0.257 4.947 1.00 94.88 87 GLN A O 1
ATOM 656 N N . THR A 1 88 ? -16.748 1.523 3.244 1.00 91.25 88 THR A N 1
ATOM 657 C CA . THR A 1 88 ? -17.423 2.759 3.695 1.00 91.25 88 THR A CA 1
ATOM 658 C C . THR A 1 88 ? -18.362 3.378 2.661 1.00 91.25 88 THR A C 1
ATOM 660 O O . THR A 1 88 ? -19.149 4.256 3.004 1.00 91.25 88 THR A O 1
ATOM 663 N N . GLY A 1 89 ? -18.272 2.964 1.396 1.00 94.38 89 GLY A N 1
ATOM 664 C CA . GLY A 1 89 ? -18.976 3.578 0.267 1.00 94.38 89 GLY A CA 1
ATOM 665 C C . GLY A 1 89 ? -18.415 4.934 -0.178 1.00 94.38 89 GLY A C 1
ATOM 666 O O . GLY A 1 89 ? -18.947 5.529 -1.113 1.00 94.38 89 GLY A O 1
ATOM 667 N N . ILE A 1 90 ? -17.357 5.442 0.465 1.00 92.81 90 ILE A N 1
ATOM 668 C CA . ILE A 1 90 ? -16.746 6.734 0.134 1.00 92.81 90 ILE A CA 1
ATOM 669 C C . ILE A 1 90 ? -15.721 6.544 -0.986 1.00 92.81 90 ILE A C 1
ATOM 671 O O . ILE A 1 90 ? -14.745 5.812 -0.825 1.00 92.81 90 ILE A O 1
ATOM 675 N N . ASP A 1 91 ? -15.914 7.249 -2.101 1.00 92.75 91 ASP A N 1
ATOM 676 C CA . ASP A 1 91 ? -14.916 7.334 -3.166 1.00 92.75 91 ASP A CA 1
ATOM 677 C C . ASP A 1 91 ? -13.938 8.480 -2.882 1.00 92.75 91 ASP A C 1
ATOM 679 O O . ASP A 1 91 ? -14.324 9.648 -2.821 1.00 92.75 91 ASP A O 1
ATOM 683 N N . ILE A 1 92 ? -12.667 8.136 -2.687 1.00 88.62 92 ILE A N 1
ATOM 684 C CA . ILE A 1 92 ? -11.592 9.097 -2.408 1.00 88.62 92 ILE A CA 1
ATOM 685 C C . ILE A 1 92 ? -10.716 9.387 -3.635 1.00 88.62 92 ILE A C 1
ATOM 687 O O . ILE A 1 92 ? -9.622 9.931 -3.490 1.00 88.62 92 ILE A O 1
ATOM 691 N N . GLY A 1 93 ? -11.185 9.027 -4.833 1.00 86.38 93 GLY A N 1
ATOM 692 C CA . GLY A 1 93 ? -10.464 9.214 -6.089 1.00 86.38 93 GLY A CA 1
ATOM 693 C C . GLY A 1 93 ? -9.797 7.929 -6.563 1.00 86.38 93 GLY A C 1
ATOM 694 O O . GLY A 1 93 ? -8.571 7.826 -6.580 1.00 86.38 93 GLY A O 1
ATOM 695 N N . ARG A 1 94 ? -10.606 6.939 -6.949 1.00 86.31 94 ARG A N 1
ATOM 696 C CA . ARG A 1 94 ? -10.116 5.720 -7.606 1.00 86.31 94 ARG A CA 1
ATOM 697 C C . ARG A 1 94 ? -9.764 5.998 -9.066 1.00 86.31 94 ARG A C 1
ATOM 699 O O . ARG A 1 94 ? -10.625 6.355 -9.863 1.00 86.31 94 ARG A O 1
ATOM 706 N N . GLU A 1 95 ? -8.495 5.817 -9.420 1.00 80.19 95 GLU A N 1
ATOM 707 C CA . GLU A 1 95 ? -8.008 5.997 -10.789 1.00 80.19 95 GLU A CA 1
ATOM 708 C C . GLU A 1 95 ? -7.716 4.639 -11.442 1.00 80.19 95 GLU A C 1
ATOM 710 O O . GLU A 1 95 ? -6.860 3.876 -10.985 1.00 80.19 95 GLU A O 1
ATOM 715 N N . GLU A 1 96 ? -8.424 4.337 -12.533 1.00 70.06 96 GLU A N 1
ATOM 716 C CA . GLU A 1 96 ? -8.327 3.037 -13.215 1.00 70.06 96 GLU A CA 1
ATOM 717 C C . GLU A 1 96 ? -6.997 2.840 -13.955 1.00 70.06 96 GLU A C 1
ATOM 719 O O . GLU A 1 96 ? -6.554 1.709 -14.159 1.00 70.06 96 GLU A O 1
ATOM 724 N N . LYS A 1 97 ? -6.349 3.929 -14.390 1.00 83.31 97 LYS A N 1
ATOM 725 C CA . LYS A 1 97 ? -5.162 3.870 -15.254 1.00 83.31 97 LYS A CA 1
ATOM 726 C C . LYS A 1 97 ? -4.072 4.805 -14.762 1.00 83.31 97 LYS A C 1
ATOM 728 O O . LYS A 1 97 ? -4.017 5.965 -15.151 1.00 83.31 97 LYS A O 1
ATOM 733 N N . VAL A 1 98 ? -3.144 4.254 -13.986 1.00 90.06 98 VAL A N 1
ATOM 734 C CA . VAL A 1 98 ? -1.949 4.975 -13.541 1.00 90.06 98 VAL A CA 1
ATOM 735 C C . VAL A 1 98 ? -0.723 4.492 -14.309 1.00 90.06 98 VAL A C 1
ATOM 737 O O . VAL A 1 98 ? -0.474 3.293 -14.421 1.00 90.06 98 VAL A O 1
ATOM 740 N N . LYS A 1 99 ? 0.068 5.436 -14.822 1.00 92.50 99 LYS A N 1
ATOM 741 C CA . LYS A 1 99 ? 1.335 5.174 -15.516 1.00 92.50 99 LYS A CA 1
ATOM 742 C C . LYS A 1 99 ? 2.508 5.710 -14.700 1.00 92.50 99 LYS A C 1
ATOM 744 O O . LYS A 1 99 ? 2.467 6.824 -14.188 1.00 92.50 99 LYS A O 1
ATO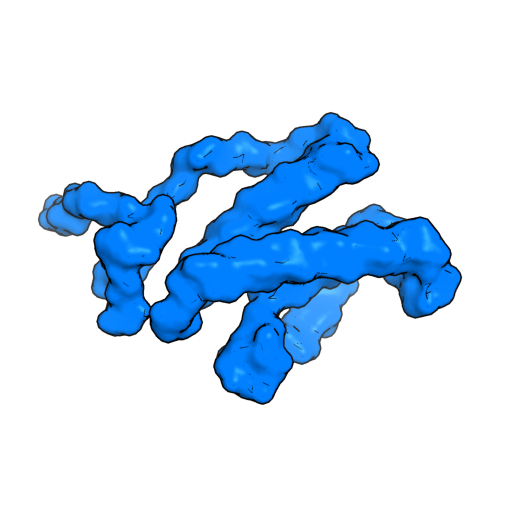M 749 N N . CYS A 1 100 ? 3.572 4.922 -14.582 1.00 93.38 100 CYS A N 1
ATOM 750 C CA . CYS A 1 100 ? 4.788 5.311 -13.880 1.00 93.38 100 CYS A CA 1
ATOM 751 C C . CYS A 1 100 ? 5.752 6.041 -14.824 1.00 93.38 100 CYS A C 1
ATOM 753 O O . CYS A 1 100 ? 6.294 5.443 -15.750 1.00 93.38 100 CYS A O 1
ATOM 755 N N . THR A 1 101 ? 6.053 7.302 -14.521 1.00 92.00 101 THR A N 1
ATOM 756 C CA . THR A 1 101 ? 7.035 8.131 -15.249 1.00 92.00 101 THR A CA 1
ATOM 757 C C . THR A 1 101 ? 8.464 8.001 -14.703 1.00 92.00 101 THR A C 1
ATOM 759 O O . THR A 1 101 ? 9.400 8.633 -15.193 1.00 92.00 101 THR A O 1
ATOM 762 N N . PHE A 1 102 ? 8.667 7.165 -13.677 1.00 93.88 102 PHE A N 1
ATOM 763 C CA . PHE A 1 102 ? 9.956 7.012 -12.992 1.00 93.88 102 PHE A CA 1
ATOM 764 C C . PHE A 1 102 ? 10.804 5.836 -13.495 1.00 93.88 102 PHE A C 1
ATOM 766 O O . PHE A 1 102 ? 11.898 5.617 -12.976 1.00 93.88 102 PHE A O 1
ATOM 773 N N . SER A 1 103 ? 10.317 5.065 -14.472 1.00 92.38 103 SER A N 1
ATOM 774 C CA . SER A 1 103 ? 10.984 3.848 -14.962 1.00 92.38 103 SER A CA 1
ATOM 775 C C . SER A 1 103 ? 12.425 4.107 -15.415 1.00 92.38 103 SER A C 1
ATOM 777 O O . SER A 1 103 ? 13.316 3.339 -15.065 1.00 92.38 103 SER A O 1
ATOM 779 N N . LYS A 1 104 ? 12.675 5.238 -16.089 1.00 91.81 104 LYS A N 1
ATOM 780 C CA . LYS A 1 104 ? 14.005 5.650 -16.571 1.00 91.81 104 LYS A CA 1
ATOM 781 C C . LYS A 1 104 ? 15.033 5.965 -15.476 1.00 91.81 104 LYS A C 1
ATOM 783 O O . LYS A 1 104 ? 16.219 6.029 -15.773 1.00 91.81 104 LYS A O 1
ATOM 788 N N . PHE A 1 105 ? 14.597 6.167 -14.232 1.00 92.50 105 PHE A N 1
ATOM 789 C CA . PHE A 1 105 ? 15.473 6.526 -13.108 1.00 92.50 105 PHE A CA 1
ATOM 790 C C . PHE A 1 105 ? 15.781 5.351 -12.171 1.00 92.50 105 PHE A C 1
ATOM 792 O O . PHE A 1 105 ? 16.497 5.531 -11.191 1.00 92.50 105 PHE A O 1
ATOM 799 N N . ASN A 1 106 ? 15.212 4.170 -12.423 1.00 93.56 106 ASN A N 1
ATOM 800 C CA . ASN A 1 106 ? 15.367 3.001 -11.566 1.00 93.56 106 ASN A CA 1
ATOM 801 C C . ASN A 1 106 ? 16.097 1.896 -12.334 1.00 93.56 106 ASN A C 1
ATOM 803 O O . ASN A 1 106 ? 15.515 1.294 -13.236 1.00 93.56 106 ASN A O 1
ATOM 807 N N . LEU A 1 107 ? 17.353 1.624 -11.977 1.00 93.38 107 LEU A N 1
ATOM 808 C CA . LEU A 1 107 ? 18.170 0.608 -12.651 1.00 93.38 107 LEU A CA 1
ATOM 809 C C . LEU A 1 107 ? 17.587 -0.801 -12.465 1.00 93.38 107 LEU A C 1
ATOM 811 O O . LEU A 1 107 ? 17.665 -1.626 -13.367 1.00 93.38 107 LEU A O 1
ATOM 815 N N . GLU A 1 108 ? 16.912 -1.041 -11.342 1.00 94.56 108 GLU A N 1
ATOM 816 C CA . GLU A 1 108 ? 16.230 -2.288 -10.996 1.00 94.56 108 GLU A CA 1
ATOM 817 C C . GLU A 1 108 ? 14.753 -2.295 -11.441 1.00 94.56 108 GLU A C 1
ATOM 819 O O . GLU A 1 108 ? 13.908 -2.982 -10.859 1.00 94.56 108 GLU A O 1
ATOM 824 N N . CYS A 1 109 ? 14.376 -1.465 -12.420 1.00 95.25 109 CYS A N 1
ATOM 825 C CA . CYS A 1 109 ? 13.011 -1.446 -12.935 1.00 95.25 109 CYS A CA 1
ATOM 826 C C . CYS A 1 109 ? 12.676 -2.763 -13.647 1.00 95.25 109 CYS A C 1
ATOM 828 O O . CYS A 1 109 ? 13.407 -3.196 -14.530 1.00 95.25 109 CYS A O 1
ATOM 830 N N . LEU A 1 110 ? 11.513 -3.329 -13.315 1.00 95.00 110 LEU A N 1
ATOM 831 C CA . LEU A 1 110 ? 10.954 -4.506 -13.989 1.00 95.00 110 LEU A CA 1
ATOM 832 C C . LEU A 1 110 ? 10.423 -4.216 -15.403 1.00 95.00 110 LEU A C 1
ATOM 834 O O . LEU A 1 110 ? 10.092 -5.150 -16.116 1.00 95.00 110 LEU A O 1
ATOM 838 N N . LYS A 1 111 ? 10.323 -2.937 -15.794 1.00 93.75 111 LYS A N 1
ATOM 839 C CA . LYS A 1 111 ? 9.835 -2.497 -17.110 1.00 93.75 111 LYS A CA 1
ATOM 840 C C . LYS A 1 111 ? 8.563 -3.242 -17.531 1.00 93.75 111 LYS A C 1
ATOM 842 O O . LYS A 1 111 ? 7.567 -3.091 -16.838 1.00 93.75 111 LYS A O 1
ATOM 847 N N . GLU A 1 112 ? 8.589 -4.020 -18.607 1.00 93.81 112 GLU A N 1
ATOM 848 C CA . GLU A 1 112 ? 7.443 -4.720 -19.189 1.00 93.81 112 GLU A CA 1
ATOM 849 C C . GLU A 1 112 ? 6.756 -5.674 -18.191 1.00 93.81 112 GLU A C 1
ATOM 851 O O . GLU A 1 112 ? 5.544 -5.860 -18.265 1.00 93.81 112 GLU A O 1
ATOM 856 N N . ASP A 1 113 ? 7.484 -6.171 -17.185 1.00 93.44 113 ASP A N 1
ATOM 857 C CA . ASP A 1 113 ? 6.939 -7.007 -16.106 1.00 93.44 113 ASP A CA 1
ATOM 858 C C . ASP A 1 113 ? 6.275 -6.183 -14.975 1.00 93.44 113 ASP A C 1
ATOM 860 O O . ASP A 1 113 ? 5.746 -6.722 -14.000 1.00 93.44 113 ASP A O 1
ATOM 864 N N . CYS A 1 114 ? 6.303 -4.848 -15.050 1.00 95.06 114 CYS A N 1
ATOM 865 C CA . CYS A 1 114 ? 5.658 -3.951 -14.093 1.00 95.06 114 CYS A CA 1
ATOM 866 C C . CYS A 1 114 ? 4.287 -3.486 -14.614 1.00 95.06 114 CYS A C 1
ATOM 868 O O . CYS A 1 114 ? 4.227 -2.836 -15.657 1.00 95.06 114 CYS A O 1
ATOM 870 N N . PRO A 1 115 ? 3.194 -3.631 -13.837 1.00 93.19 115 PRO A N 1
ATOM 871 C CA . PRO A 1 115 ? 1.847 -3.248 -14.282 1.00 93.19 115 PRO A CA 1
ATOM 872 C C . PRO A 1 115 ? 1.655 -1.739 -14.509 1.00 93.19 115 PRO A C 1
ATOM 874 O O . PRO A 1 115 ? 0.659 -1.328 -15.092 1.00 93.19 115 PRO A O 1
ATOM 877 N N . PHE A 1 116 ? 2.592 -0.907 -14.047 1.00 94.62 116 PHE A N 1
ATOM 878 C CA . PHE A 1 116 ? 2.557 0.548 -14.229 1.00 94.62 116 PHE A CA 1
ATOM 879 C C . PHE A 1 116 ? 3.535 1.040 -15.295 1.00 94.62 116 PHE A C 1
ATOM 881 O O . PHE A 1 116 ? 3.721 2.251 -15.429 1.00 94.62 116 PHE A O 1
ATOM 888 N N . TYR A 1 117 ? 4.243 0.147 -15.985 1.00 94.00 117 TYR A N 1
ATOM 889 C CA . TYR A 1 117 ? 5.185 0.574 -17.006 1.00 94.00 117 TYR A CA 1
ATOM 890 C C . TYR A 1 117 ? 4.442 1.168 -18.199 1.00 94.00 117 TYR A C 1
ATOM 892 O O . TYR A 1 117 ? 3.499 0.587 -18.729 1.00 94.00 117 TYR A O 1
ATOM 900 N N . ALA A 1 118 ? 4.868 2.362 -18.598 1.00 84.81 118 ALA A N 1
ATOM 901 C CA . ALA A 1 118 ? 4.441 2.989 -19.831 1.00 84.81 118 ALA A CA 1
ATOM 902 C C . ALA A 1 118 ? 5.624 2.969 -20.792 1.00 84.81 118 ALA A C 1
ATOM 904 O O . ALA A 1 118 ? 6.654 3.597 -20.537 1.00 84.81 118 ALA A O 1
ATOM 905 N N . GLU A 1 119 ? 5.480 2.227 -21.881 1.00 68.62 119 GLU A N 1
ATOM 906 C CA . GLU A 1 119 ? 6.439 2.240 -22.974 1.00 68.62 119 GLU A CA 1
ATOM 907 C C . GLU A 1 119 ? 6.396 3.625 -23.654 1.00 68.62 119 GLU A C 1
ATOM 909 O O . GLU A 1 119 ? 5.317 4.133 -23.968 1.00 68.62 119 GLU A O 1
ATOM 914 N N . GLY A 1 120 ? 7.555 4.255 -23.878 1.00 57.94 120 GLY A N 1
ATOM 915 C CA . GLY A 1 120 ? 7.653 5.307 -24.897 1.00 57.94 120 GLY A CA 1
ATOM 916 C C . GLY A 1 120 ? 7.624 6.788 -24.494 1.00 57.94 120 GLY A C 1
ATOM 917 O O . GLY A 1 120 ? 7.278 7.600 -25.345 1.00 57.94 120 GLY A O 1
ATOM 918 N N . GLU A 1 121 ? 8.099 7.211 -23.319 1.00 46.22 121 GLU A N 1
ATOM 919 C CA . GLU A 1 121 ? 8.616 8.592 -23.213 1.00 46.22 121 GLU A CA 1
ATOM 920 C C . GLU A 1 121 ? 10.059 8.639 -23.736 1.00 46.22 121 GLU A C 1
ATOM 922 O O . GLU A 1 121 ? 11.031 8.706 -22.978 1.00 46.22 121 GLU A O 1
ATOM 927 N N . LYS A 1 122 ? 10.211 8.573 -25.068 1.00 34.88 122 LYS A N 1
ATOM 928 C CA . LYS A 1 122 ? 11.412 9.116 -25.711 1.00 34.88 122 LYS A CA 1
ATOM 929 C C . LYS A 1 122 ? 11.442 10.594 -25.342 1.00 34.88 122 LYS A C 1
ATOM 931 O O . LYS A 1 122 ? 10.521 11.324 -25.694 1.00 34.88 122 LYS A O 1
ATOM 936 N N . ASN A 1 123 ? 12.459 10.992 -24.581 1.00 34.75 123 ASN A N 1
ATOM 937 C CA . ASN A 1 123 ? 12.701 12.391 -24.259 1.00 34.75 123 ASN A CA 1
ATOM 938 C C . ASN A 1 123 ? 12.677 13.196 -25.574 1.00 34.75 123 ASN A C 1
ATOM 940 O O . ASN A 1 123 ? 13.432 12.866 -26.492 1.00 34.75 123 ASN A O 1
ATOM 944 N N . ILE A 1 124 ? 11.776 14.176 -25.662 1.00 36.19 124 ILE A N 1
ATOM 945 C CA . ILE A 1 124 ? 11.940 15.327 -26.558 1.00 36.19 124 ILE A CA 1
ATOM 946 C C . ILE A 1 124 ? 13.019 16.211 -25.938 1.00 36.19 124 ILE A C 1
ATOM 948 O O . ILE A 1 124 ? 12.975 16.377 -24.695 1.00 36.19 124 ILE A O 1
#

Radius of gyration: 15.51 Å; chains: 1; bounding box: 37×27×49 Å